Protein AF-A0A260ZT84-F1 (afdb_monomer)

Foldseek 3Di:
DVCVVVVHPPVCSPPDPPPPPPPVPPDDDCVVLLVLLLVLLVVFADDDDDDPDLVVQLVVQLVVLQVVQQDPDADDDDPDDDPVNVVVLVSVLLNSLSRSCSSRVVLSPDDSVVNSVVSVVCSVVVLVVVQVVVQVVCVVVVVDDPPDRDNDSHD

Structure (mmCIF, N/CA/C/O backbone):
data_AF-A0A260ZT84-F1
#
_entry.id   AF-A0A260ZT84-F1
#
loop_
_atom_site.group_PDB
_atom_site.id
_atom_site.type_symbol
_atom_site.label_atom_id
_atom_site.label_alt_id
_atom_site.label_comp_id
_atom_site.label_asym_id
_atom_site.label_entity_id
_atom_site.label_seq_id
_atom_site.pdbx_PDB_ins_code
_atom_site.Cartn_x
_atom_site.Cartn_y
_atom_site.Cartn_z
_atom_site.occupancy
_atom_site.B_iso_or_equiv
_atom_site.auth_seq_id
_atom_site.auth_comp_id
_atom_site.auth_asym_id
_atom_site.auth_atom_id
_atom_site.pdbx_PDB_model_num
ATOM 1 N N . SER A 1 1 ? -3.146 -20.436 -39.378 1.00 74.44 1 SER A N 1
ATOM 2 C CA . SER A 1 1 ? -2.039 -19.820 -38.618 1.00 74.44 1 SER A CA 1
ATOM 3 C C . SER A 1 1 ? -1.196 -20.919 -37.988 1.00 74.44 1 SER A C 1
ATOM 5 O O . SER A 1 1 ? -1.757 -21.965 -37.671 1.00 74.44 1 SER A O 1
ATOM 7 N N . MET A 1 2 ? 0.109 -20.689 -37.809 1.00 78.44 2 MET A N 1
ATOM 8 C CA . MET A 1 2 ? 1.046 -21.600 -37.128 1.00 78.44 2 MET A CA 1
ATOM 9 C C . MET A 1 2 ? 0.557 -21.976 -35.716 1.00 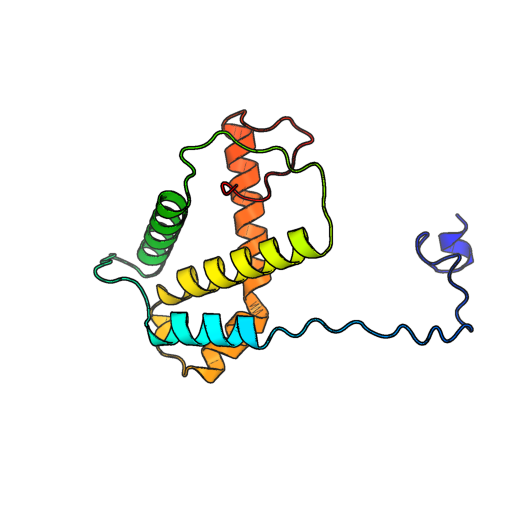78.44 2 MET A C 1
ATOM 11 O O . MET A 1 2 ? 0.715 -23.112 -35.283 1.00 78.44 2 MET A O 1
ATOM 15 N N . GLU A 1 3 ? -0.125 -21.045 -35.043 1.00 83.00 3 GLU A N 1
ATOM 16 C CA . GLU A 1 3 ? -0.718 -21.224 -33.709 1.00 83.00 3 GLU A CA 1
ATOM 17 C C . GLU A 1 3 ? -1.767 -22.339 -33.664 1.00 83.00 3 GLU A C 1
ATOM 19 O O . GLU A 1 3 ? -1.736 -23.188 -32.779 1.00 83.00 3 GLU A O 1
ATOM 24 N N . ASN A 1 4 ? -2.657 -22.381 -34.661 1.00 80.19 4 ASN A N 1
ATOM 25 C CA . ASN A 1 4 ? -3.706 -23.400 -34.757 1.00 80.19 4 ASN A CA 1
ATOM 26 C C . ASN A 1 4 ? -3.139 -24.772 -35.145 1.00 80.19 4 ASN A C 1
ATOM 28 O O . ASN A 1 4 ? -3.724 -25.789 -34.792 1.00 80.19 4 ASN A O 1
ATOM 32 N N . PHE A 1 5 ? -2.021 -24.803 -35.878 1.00 84.75 5 PHE A N 1
ATOM 33 C CA . PHE A 1 5 ? -1.358 -26.045 -36.282 1.00 84.75 5 PHE A CA 1
ATOM 34 C C . PHE A 1 5 ? -0.573 -26.674 -35.125 1.00 84.75 5 PHE A C 1
ATOM 36 O O . PHE A 1 5 ? -0.615 -27.883 -34.932 1.00 84.75 5 PHE A O 1
ATOM 43 N N . LEU A 1 6 ? 0.118 -25.846 -34.336 1.00 80.50 6 LEU A N 1
ATOM 44 C CA . LEU A 1 6 ? 0.935 -26.291 -33.205 1.00 80.50 6 LEU A CA 1
ATOM 45 C C . LEU A 1 6 ? 0.167 -26.330 -31.875 1.00 80.50 6 LEU A C 1
ATOM 47 O O . LEU A 1 6 ? 0.708 -26.814 -30.883 1.00 80.50 6 LEU A O 1
ATOM 51 N N . GLY A 1 7 ? -1.057 -25.792 -31.829 1.00 81.56 7 GLY A N 1
ATOM 52 C CA . GLY A 1 7 ? -1.854 -25.661 -30.605 1.00 81.56 7 GLY A CA 1
ATOM 53 C C . GLY A 1 7 ? -1.212 -24.743 -29.559 1.00 81.56 7 GLY A C 1
ATOM 54 O O . GLY A 1 7 ? -1.431 -24.924 -28.363 1.00 81.56 7 GLY A O 1
ATOM 55 N N . ARG A 1 8 ? -0.368 -23.796 -29.988 1.00 78.69 8 ARG A N 1
ATOM 56 C CA . ARG A 1 8 ? 0.461 -22.952 -29.113 1.00 78.69 8 ARG A CA 1
ATOM 57 C C . ARG A 1 8 ? 0.293 -21.470 -29.457 1.00 78.69 8 ARG A C 1
ATOM 59 O O . ARG A 1 8 ? 0.347 -21.137 -30.639 1.00 78.69 8 ARG A O 1
ATOM 66 N N . PRO A 1 9 ? 0.148 -20.573 -28.461 1.00 81.50 9 PRO A N 1
ATOM 67 C CA . PRO A 1 9 ? 0.116 -19.135 -28.712 1.00 81.50 9 PRO A CA 1
ATOM 68 C C . PRO A 1 9 ? 1.427 -18.638 -29.332 1.00 81.50 9 PRO A C 1
ATOM 70 O O . PRO A 1 9 ? 2.499 -19.156 -29.015 1.00 81.50 9 PRO A O 1
ATOM 73 N N . HIS A 1 10 ? 1.356 -17.593 -30.165 1.00 79.00 10 HIS A N 1
ATOM 74 C CA . HIS A 1 10 ? 2.494 -17.070 -30.938 1.00 79.00 10 HIS A CA 1
ATOM 75 C C . HIS A 1 10 ? 3.764 -16.843 -30.107 1.00 79.00 10 HIS A C 1
ATOM 77 O O . HIS A 1 10 ? 4.871 -17.162 -30.534 1.00 79.00 10 HIS A O 1
ATOM 83 N N . CYS A 1 11 ? 3.597 -16.323 -28.889 1.00 76.94 11 CYS A N 1
ATOM 84 C CA . CYS A 1 11 ? 4.688 -15.980 -27.978 1.00 76.94 11 CYS A CA 1
ATOM 85 C C . CYS A 1 11 ? 5.499 -17.183 -27.469 1.00 76.94 11 CYS A C 1
ATOM 87 O O . CYS A 1 11 ? 6.578 -16.981 -26.920 1.00 76.94 11 CYS A O 1
ATOM 89 N N . VAL A 1 12 ? 5.015 -18.416 -27.651 1.00 76.75 12 VAL A N 1
ATOM 90 C CA . VAL A 1 12 ? 5.684 -19.639 -27.178 1.00 76.75 12 VAL A CA 1
ATOM 91 C C . VAL A 1 12 ? 5.967 -20.653 -28.290 1.00 76.75 12 VAL A C 1
ATOM 93 O O . VAL A 1 12 ? 6.483 -21.733 -28.012 1.00 76.75 12 VAL A O 1
ATOM 96 N N . ILE A 1 13 ? 5.674 -20.328 -29.557 1.00 78.94 13 ILE A N 1
ATOM 97 C CA . ILE A 1 13 ? 5.904 -21.234 -30.701 1.00 78.94 13 ILE A CA 1
ATOM 98 C C . ILE A 1 13 ? 7.387 -21.599 -30.851 1.00 78.94 13 ILE A C 1
ATOM 100 O O . ILE A 1 13 ? 7.708 -22.743 -31.156 1.00 78.94 13 ILE A O 1
ATOM 104 N N . PHE A 1 14 ? 8.283 -20.646 -30.588 1.00 75.25 14 PHE A N 1
ATOM 105 C CA . PHE A 1 14 ? 9.734 -20.838 -30.679 1.00 75.25 14 PHE A CA 1
ATOM 106 C C . PHE A 1 14 ? 10.367 -21.346 -29.374 1.00 75.25 14 PHE A C 1
ATOM 108 O O . PHE A 1 14 ? 11.588 -21.458 -29.284 1.00 75.25 14 PHE A O 1
ATOM 115 N N . VAL A 1 15 ? 9.557 -21.639 -28.350 1.00 69.06 15 VAL A N 1
ATOM 116 C CA . VAL A 1 15 ? 10.045 -22.191 -27.084 1.00 69.06 15 VAL A CA 1
ATOM 117 C C . VAL A 1 15 ? 10.140 -23.708 -27.220 1.00 69.06 15 VAL A C 1
ATOM 119 O O . VAL A 1 15 ? 9.133 -24.412 -27.337 1.00 69.06 15 VAL A O 1
ATOM 122 N N . GLU A 1 16 ? 11.372 -24.209 -27.216 1.00 72.06 16 GLU A N 1
ATOM 123 C CA . GLU A 1 16 ? 11.680 -25.635 -27.304 1.00 72.06 16 GLU A CA 1
ATOM 124 C C . GLU A 1 16 ? 11.294 -26.325 -25.977 1.00 72.06 16 GLU A C 1
ATOM 126 O O . GLU A 1 16 ? 11.902 -26.035 -24.945 1.00 72.06 16 GLU A O 1
ATOM 131 N N . PRO A 1 17 ? 10.270 -27.203 -25.961 1.00 64.19 17 PRO A N 1
ATOM 132 C CA . PRO A 1 17 ? 9.694 -27.743 -24.724 1.00 64.19 17 PRO A CA 1
ATOM 133 C C . PRO A 1 17 ? 10.655 -28.672 -23.966 1.00 64.19 17 PRO A C 1
ATOM 135 O O . PRO A 1 17 ? 10.572 -28.769 -22.743 1.00 64.19 17 PRO A O 1
ATOM 138 N N . ASP A 1 18 ? 11.584 -29.320 -24.677 1.00 62.75 18 ASP A N 1
ATOM 139 C CA . ASP A 1 18 ? 12.525 -30.294 -24.109 1.00 62.75 18 ASP A CA 1
ATOM 140 C C . ASP A 1 18 ? 13.794 -29.654 -23.535 1.00 62.75 18 ASP A C 1
ATOM 142 O O . ASP A 1 18 ? 14.545 -30.295 -22.791 1.00 62.75 18 ASP A O 1
ATOM 146 N N . ARG A 1 19 ? 14.025 -28.360 -23.797 1.00 60.97 19 ARG A N 1
ATOM 147 C CA . ARG A 1 19 ? 15.020 -27.613 -23.033 1.00 60.97 19 ARG A CA 1
ATOM 148 C C . A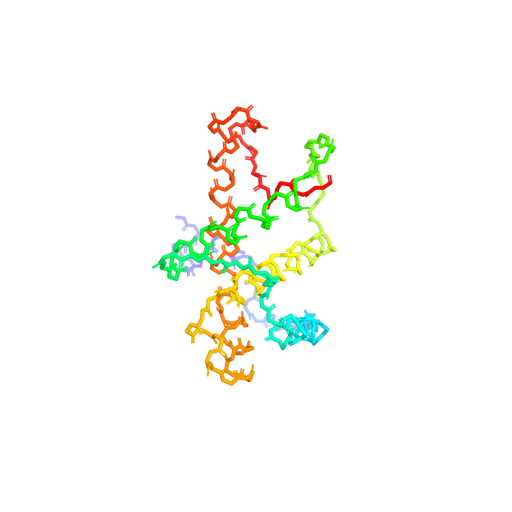RG A 1 19 ? 14.431 -27.315 -21.668 1.00 60.97 19 ARG A C 1
ATOM 150 O O . ARG A 1 19 ? 13.717 -26.334 -21.476 1.00 60.97 19 ARG A O 1
ATOM 157 N N . LYS A 1 20 ? 14.809 -28.136 -20.687 1.00 56.41 20 LYS A N 1
ATOM 158 C CA . LYS A 1 20 ? 14.765 -27.759 -19.272 1.00 56.41 20 LYS A CA 1
ATOM 159 C C . LYS A 1 20 ? 15.693 -26.563 -19.078 1.00 56.41 20 LYS A C 1
ATOM 161 O O . LYS A 1 20 ? 16.829 -26.706 -18.635 1.00 56.41 20 LYS A O 1
ATOM 166 N N . PHE A 1 21 ? 15.224 -25.370 -19.424 1.00 59.00 21 PHE A N 1
ATOM 167 C CA . PHE A 1 21 ? 15.795 -24.162 -18.874 1.00 59.00 21 PHE A CA 1
ATOM 168 C C . PHE A 1 21 ? 15.575 -24.284 -17.371 1.00 59.00 21 PHE A C 1
ATOM 170 O O . PHE A 1 21 ? 14.447 -24.193 -16.884 1.00 59.00 21 PHE A O 1
ATOM 177 N N . LEU A 1 22 ? 16.654 -24.541 -16.632 1.00 58.66 22 LEU A N 1
ATOM 178 C CA . LEU A 1 22 ? 16.722 -24.198 -15.222 1.00 58.66 22 LEU A CA 1
ATOM 179 C C . LEU A 1 22 ? 16.640 -22.674 -15.180 1.00 58.66 22 LEU A C 1
ATOM 181 O O . LEU A 1 22 ? 17.650 -21.985 -15.071 1.00 58.66 22 LEU A O 1
ATOM 185 N N . VAL A 1 23 ? 15.434 -22.139 -15.381 1.00 57.88 23 VAL A N 1
ATOM 186 C CA . VAL A 1 23 ? 15.147 -20.738 -15.135 1.00 57.88 23 VAL A CA 1
ATOM 187 C C . VAL A 1 23 ? 15.388 -20.599 -13.649 1.00 57.88 23 VAL A C 1
ATOM 189 O O . VAL A 1 23 ? 14.581 -21.051 -12.834 1.00 57.88 23 VAL A O 1
ATOM 192 N N . LYS A 1 24 ? 16.558 -20.063 -13.297 1.00 60.66 24 LYS A N 1
ATOM 193 C CA . LYS A 1 24 ? 16.825 -19.596 -11.950 1.00 60.66 24 LYS A CA 1
ATOM 194 C C . LYS A 1 24 ? 15.735 -18.563 -11.704 1.00 60.66 24 LYS A C 1
ATOM 196 O O . LYS A 1 24 ? 15.746 -17.495 -12.307 1.00 60.66 24 LYS A O 1
ATOM 201 N N . LYS A 1 25 ? 14.696 -18.957 -10.966 1.00 63.31 25 LYS A N 1
ATOM 202 C CA . LYS A 1 25 ? 13.646 -18.030 -10.569 1.00 63.31 25 LYS A CA 1
ATOM 203 C C . LYS A 1 25 ? 14.347 -17.044 -9.658 1.00 63.31 25 LYS A C 1
ATOM 205 O O . LYS A 1 25 ? 14.663 -17.387 -8.523 1.00 63.31 25 LYS A O 1
ATOM 210 N N . ASP A 1 26 ? 14.650 -15.870 -10.189 1.00 72.00 26 ASP A N 1
ATOM 211 C CA . ASP A 1 26 ? 15.051 -14.741 -9.372 1.00 72.00 26 ASP A CA 1
ATOM 212 C C . ASP A 1 26 ? 13.814 -14.369 -8.554 1.00 72.00 26 ASP A C 1
ATOM 214 O O . ASP A 1 26 ? 12.901 -13.690 -9.024 1.00 72.00 26 ASP A O 1
ATOM 218 N N . LEU A 1 27 ? 13.728 -14.958 -7.363 1.00 81.62 27 LEU A N 1
ATOM 219 C CA . LEU A 1 27 ? 12.691 -14.647 -6.399 1.00 81.62 27 LEU A CA 1
ATOM 220 C C . LEU A 1 27 ? 13.000 -13.267 -5.829 1.00 81.62 27 LEU A C 1
ATOM 222 O O . LEU A 1 27 ? 14.139 -12.974 -5.466 1.00 81.62 27 LEU A O 1
ATOM 226 N N . ILE A 1 28 ? 11.978 -12.424 -5.787 1.00 84.50 28 ILE A N 1
ATOM 227 C CA . ILE A 1 28 ? 12.052 -11.135 -5.114 1.00 84.50 28 ILE A CA 1
ATOM 228 C C . ILE A 1 28 ? 11.672 -11.399 -3.663 1.00 84.50 28 ILE A C 1
ATOM 230 O O . ILE A 1 28 ? 10.589 -11.922 -3.395 1.00 84.50 28 ILE A O 1
ATOM 234 N N . ASP A 1 29 ? 12.581 -11.081 -2.750 1.00 88.00 29 ASP A N 1
ATOM 235 C CA . ASP A 1 29 ? 12.275 -11.095 -1.328 1.00 88.00 29 ASP A CA 1
ATOM 236 C C . ASP A 1 29 ? 11.399 -9.881 -0.994 1.00 88.00 29 ASP A C 1
ATOM 238 O O . ASP A 1 29 ? 11.780 -8.741 -1.255 1.00 88.00 29 ASP A O 1
ATOM 242 N N . CYS A 1 30 ? 10.208 -10.139 -0.457 1.00 90.00 30 CYS A N 1
ATOM 243 C CA . CYS A 1 30 ? 9.244 -9.115 -0.056 1.00 90.00 30 CYS A CA 1
ATOM 244 C C . CYS A 1 30 ? 9.151 -8.970 1.472 1.00 90.00 30 CYS A C 1
ATOM 246 O O . CYS A 1 30 ? 8.228 -8.316 1.955 1.00 90.00 30 CYS A O 1
ATOM 248 N N . SER A 1 31 ? 10.059 -9.580 2.240 1.00 92.12 31 SER A N 1
ATOM 249 C CA . SER A 1 31 ? 10.020 -9.564 3.710 1.00 92.12 31 SER A CA 1
ATOM 250 C C . SER A 1 31 ? 10.029 -8.137 4.272 1.00 92.12 31 SER A C 1
ATOM 252 O O . SER A 1 31 ? 9.168 -7.797 5.082 1.00 92.12 31 SER A O 1
ATOM 254 N N . ASP A 1 32 ? 10.892 -7.264 3.744 1.00 92.38 32 ASP A N 1
ATOM 255 C CA . ASP A 1 32 ? 10.956 -5.843 4.123 1.00 92.38 32 ASP A CA 1
ATOM 256 C C . ASP A 1 32 ? 9.632 -5.108 3.856 1.00 92.38 32 ASP A C 1
ATOM 258 O O . ASP A 1 32 ? 9.207 -4.233 4.613 1.00 92.38 32 ASP A O 1
ATOM 262 N N . LEU A 1 33 ? 8.956 -5.462 2.759 1.00 93.12 33 LEU A N 1
ATOM 263 C CA . LEU A 1 33 ? 7.674 -4.872 2.387 1.00 93.12 33 LEU A CA 1
ATOM 264 C C . LEU A 1 33 ? 6.572 -5.305 3.363 1.00 93.12 33 LEU A C 1
ATOM 266 O O . LEU A 1 33 ? 5.746 -4.488 3.776 1.00 93.12 33 LEU A O 1
ATOM 270 N N . MET A 1 34 ? 6.599 -6.572 3.781 1.00 95.19 34 MET A N 1
ATOM 271 C CA . MET A 1 34 ? 5.690 -7.101 4.796 1.00 95.19 34 MET A CA 1
ATOM 272 C C . MET A 1 34 ? 5.926 -6.465 6.167 1.00 95.19 34 MET A C 1
ATOM 274 O O . MET A 1 34 ? 4.957 -6.164 6.862 1.00 95.19 34 MET A O 1
ATOM 278 N N . GLU A 1 35 ? 7.178 -6.198 6.542 1.00 96.56 35 GLU A N 1
ATOM 279 C CA . GLU A 1 35 ? 7.507 -5.498 7.787 1.00 96.56 35 GLU A CA 1
ATOM 280 C C . GLU A 1 35 ? 6.957 -4.062 7.788 1.00 96.56 35 GLU A C 1
ATOM 282 O O . GLU A 1 35 ? 6.324 -3.632 8.758 1.00 96.56 35 GLU A O 1
ATOM 287 N N . LYS A 1 36 ? 7.106 -3.339 6.670 1.00 96.19 36 LYS A N 1
ATOM 288 C CA . LYS A 1 36 ? 6.516 -2.000 6.495 1.00 96.19 36 LYS A CA 1
ATOM 289 C C . LYS A 1 36 ? 4.992 -2.030 6.607 1.00 96.19 36 LYS A C 1
ATOM 291 O O . LYS A 1 36 ? 4.421 -1.183 7.295 1.00 96.19 36 LYS A O 1
ATOM 296 N N . ALA A 1 37 ? 4.328 -3.009 5.988 1.00 95.81 37 ALA A N 1
ATOM 297 C CA . ALA A 1 37 ? 2.883 -3.171 6.143 1.00 95.81 37 ALA A CA 1
ATOM 298 C C . ALA A 1 37 ? 2.489 -3.479 7.586 1.00 95.81 37 ALA A C 1
ATOM 300 O O . ALA A 1 37 ? 1.564 -2.862 8.105 1.00 95.81 37 ALA A O 1
ATOM 301 N N . ASN A 1 38 ? 3.202 -4.387 8.251 1.00 96.44 38 ASN A N 1
ATOM 302 C CA . ASN A 1 38 ? 2.945 -4.729 9.645 1.00 96.44 38 ASN A CA 1
ATOM 303 C C . ASN A 1 38 ? 2.992 -3.487 10.543 1.00 96.44 38 ASN A C 1
ATOM 305 O O . ASN A 1 38 ? 2.097 -3.282 11.364 1.00 96.44 38 ASN A O 1
ATOM 309 N N . LYS A 1 39 ? 3.982 -2.616 10.327 1.00 96.44 39 LYS A N 1
ATOM 310 C CA . LYS A 1 39 ? 4.088 -1.337 11.030 1.00 96.44 39 LYS A CA 1
ATOM 311 C C . LYS A 1 39 ? 2.856 -0.453 10.801 1.00 96.44 39 LYS A C 1
ATOM 313 O O . LYS A 1 39 ? 2.213 -0.072 11.775 1.00 96.44 39 LYS A O 1
ATOM 318 N N . ILE A 1 40 ? 2.477 -0.206 9.543 1.00 94.88 40 ILE A N 1
ATOM 319 C CA . ILE A 1 40 ? 1.297 0.610 9.188 1.00 94.88 40 ILE A CA 1
ATOM 320 C C . ILE A 1 40 ? 0.018 0.044 9.822 1.00 94.88 40 ILE A C 1
ATOM 322 O O . ILE A 1 40 ? -0.800 0.773 10.376 1.00 94.88 40 ILE A O 1
ATOM 326 N N . LEU A 1 41 ? -0.170 -1.274 9.754 1.00 94.56 41 LEU A N 1
ATOM 327 C CA . LEU A 1 41 ? -1.374 -1.934 10.253 1.00 94.56 41 LEU A CA 1
ATOM 328 C C . LEU A 1 41 ? -1.457 -1.954 11.785 1.00 94.56 41 LEU A C 1
ATOM 330 O O . LEU A 1 41 ? -2.572 -1.950 12.319 1.00 94.56 41 LEU A O 1
ATOM 334 N N . THR A 1 42 ? -0.308 -1.962 12.466 1.00 93.56 42 THR A N 1
ATOM 335 C CA . THR A 1 42 ? -0.200 -1.898 13.932 1.00 93.56 42 THR A CA 1
ATOM 336 C C . THR A 1 42 ? -0.402 -0.476 14.451 1.00 93.56 42 THR A C 1
ATOM 338 O O . THR A 1 42 ? -1.114 -0.284 15.432 1.00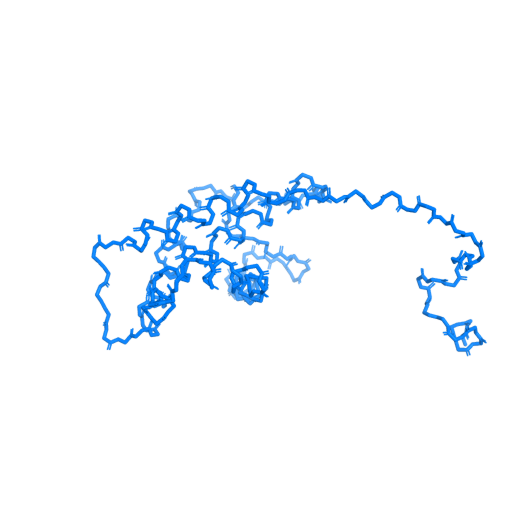 93.56 42 THR A O 1
ATOM 341 N N . GLU A 1 43 ? 0.188 0.523 13.787 1.00 91.06 43 GLU A N 1
ATOM 342 C CA . GLU A 1 43 ? -0.001 1.945 14.112 1.00 91.06 43 GLU A CA 1
ATOM 343 C C . GLU A 1 43 ? -1.445 2.400 13.839 1.00 91.06 43 GLU A C 1
ATOM 345 O O . GLU A 1 43 ? -1.995 3.217 14.577 1.00 91.06 43 GLU A O 1
ATOM 350 N N . GLY A 1 44 ? -2.090 1.806 12.831 1.00 84.94 44 GLY A N 1
ATOM 351 C CA . GLY A 1 44 ? -3.482 2.064 12.482 1.00 84.94 44 GLY A CA 1
ATOM 352 C C . GLY A 1 44 ? -3.654 3.278 11.570 1.00 84.94 44 GLY A C 1
ATOM 353 O O . GLY A 1 44 ? -2.725 3.728 10.903 1.00 84.94 44 GLY A O 1
ATOM 354 N N . CYS A 1 45 ? -4.886 3.779 11.475 1.00 82.12 45 CYS A N 1
ATOM 355 C CA . CYS A 1 45 ? -5.184 4.954 10.661 1.00 82.12 45 CYS A CA 1
ATOM 356 C C . CYS A 1 45 ? -4.847 6.257 11.393 1.00 82.12 45 CYS A C 1
ATOM 358 O O . CYS A 1 45 ? -5.058 6.366 12.602 1.00 82.12 45 CYS A O 1
ATOM 360 N N . GLU A 1 46 ? -4.446 7.287 10.648 1.00 78.44 46 GLU A N 1
ATOM 361 C CA . GLU A 1 46 ? -4.276 8.629 11.208 1.00 78.44 46 GLU A CA 1
ATOM 362 C C . GLU A 1 46 ? -5.621 9.156 11.743 1.00 78.44 46 GLU A C 1
ATOM 364 O O . GLU A 1 46 ? -6.594 9.337 11.004 1.00 78.44 46 GLU A O 1
ATOM 369 N N . THR A 1 47 ? -5.693 9.379 13.056 1.00 72.06 47 THR A N 1
ATOM 370 C CA . THR A 1 47 ? -6.862 9.945 13.743 1.00 72.06 47 THR A CA 1
ATOM 371 C C . THR A 1 47 ? -6.657 11.435 14.038 1.00 72.06 47 THR A C 1
ATOM 373 O O . THR A 1 47 ? -5.533 11.819 14.357 1.00 72.06 47 THR A O 1
ATOM 376 N N . PRO A 1 48 ? -7.712 12.277 14.037 1.00 70.25 48 PRO A N 1
ATOM 377 C CA . PRO A 1 48 ? -9.128 11.918 13.967 1.00 70.25 48 PRO A CA 1
ATOM 378 C C . PRO A 1 48 ? -9.720 12.046 12.554 1.00 70.25 48 PRO A C 1
ATOM 380 O O . PRO A 1 48 ? -9.837 13.144 12.018 1.00 70.25 48 PRO A O 1
ATOM 383 N N . LEU A 1 49 ? -10.226 10.938 12.000 1.00 74.56 49 LEU A N 1
ATOM 384 C CA . LEU A 1 49 ? -11.051 10.943 10.788 1.00 74.56 49 LEU A CA 1
ATOM 385 C C . LEU A 1 49 ? -12.446 10.396 11.119 1.00 74.56 49 LEU A C 1
ATOM 387 O O . LEU A 1 49 ? -12.625 9.193 11.304 1.00 74.56 49 LEU A O 1
ATOM 391 N N . HIS A 1 50 ? -13.427 11.294 11.237 1.00 75.50 50 HIS A N 1
ATOM 392 C CA . HIS A 1 50 ? -14.809 10.945 11.578 1.00 75.50 50 HIS A CA 1
ATOM 393 C C . HIS A 1 50 ? -15.683 10.975 10.326 1.00 75.50 50 HIS A C 1
ATOM 395 O O . HIS A 1 50 ? -15.774 11.998 9.647 1.00 75.50 50 HIS A O 1
ATOM 401 N N . ALA A 1 51 ? -16.375 9.871 10.055 1.00 83.31 51 ALA A N 1
ATOM 402 C CA . ALA A 1 51 ? -17.298 9.750 8.936 1.00 83.31 51 ALA A CA 1
ATOM 403 C C . ALA A 1 51 ? -18.601 9.079 9.376 1.00 83.31 51 ALA A C 1
ATOM 405 O O . ALA A 1 51 ? -18.630 8.292 10.316 1.00 83.31 51 ALA A O 1
ATOM 406 N N . LYS A 1 52 ? -19.693 9.380 8.667 1.00 85.31 52 LYS A N 1
ATOM 407 C CA . LYS A 1 52 ? -21.024 8.814 8.951 1.00 85.31 52 LYS A CA 1
ATOM 408 C C . LYS A 1 52 ? -21.170 7.347 8.522 1.00 85.31 52 LYS A C 1
ATOM 410 O O . LYS A 1 52 ? -22.136 6.703 8.914 1.00 85.31 52 LYS A O 1
ATOM 415 N N . SER A 1 53 ? -20.264 6.841 7.686 1.00 89.0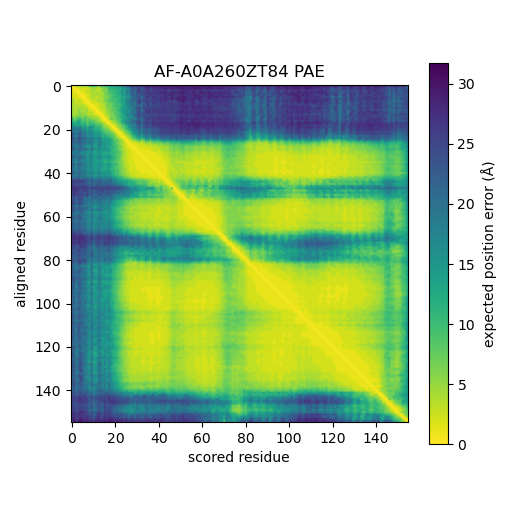0 53 SER A N 1
ATOM 416 C CA . SER A 1 53 ? -20.230 5.449 7.228 1.00 89.00 53 SER A CA 1
ATOM 417 C C . SER A 1 53 ? -18.803 5.024 6.883 1.00 89.00 53 SER A C 1
ATOM 419 O O . SER A 1 53 ? -17.987 5.869 6.501 1.00 89.00 53 SER A O 1
ATOM 421 N N . SER A 1 54 ? -18.517 3.718 6.948 1.00 88.06 54 SER A N 1
ATOM 422 C CA . SER A 1 54 ? -17.205 3.148 6.601 1.00 88.06 54 SER A CA 1
ATOM 423 C C . SER A 1 54 ? -16.792 3.496 5.165 1.00 88.06 54 SER A C 1
ATOM 425 O O . SER A 1 54 ? -15.641 3.828 4.902 1.00 88.06 54 SER A O 1
ATOM 427 N N . LEU A 1 55 ? -17.747 3.516 4.230 1.00 90.88 55 LEU A N 1
ATOM 428 C CA . LEU A 1 55 ? -17.481 3.853 2.829 1.00 90.88 55 LEU A CA 1
ATOM 429 C C . LEU A 1 55 ? -17.124 5.334 2.646 1.00 90.88 55 LEU A C 1
ATOM 431 O O . LEU A 1 55 ? -16.203 5.656 1.898 1.00 90.88 55 LEU A O 1
ATOM 435 N N . LEU A 1 56 ? -17.807 6.238 3.358 1.00 91.69 56 LEU A N 1
ATOM 436 C CA . LEU A 1 56 ? -17.452 7.658 3.354 1.00 91.69 56 LEU A CA 1
ATOM 437 C C . LEU A 1 56 ? -16.068 7.879 3.978 1.00 91.69 56 LEU A C 1
ATOM 439 O O . LEU A 1 56 ? -15.288 8.667 3.448 1.00 91.69 56 LEU A O 1
ATOM 443 N N . LYS A 1 57 ? -15.749 7.142 5.049 1.00 91.25 57 LYS A N 1
ATOM 444 C CA . LYS A 1 57 ? -14.433 7.157 5.700 1.00 91.25 57 LYS A CA 1
ATOM 445 C C . LYS A 1 57 ? -13.326 6.784 4.716 1.00 91.25 57 LYS A C 1
ATOM 447 O O . LYS A 1 57 ? -12.351 7.513 4.582 1.00 91.25 57 LYS A O 1
ATOM 452 N N . LEU A 1 58 ? -13.520 5.693 3.976 1.00 92.38 58 LEU A N 1
ATOM 453 C CA . LEU A 1 58 ? -12.579 5.220 2.963 1.00 92.38 58 LEU A CA 1
ATOM 454 C C . LEU A 1 58 ? -12.431 6.198 1.791 1.00 92.38 58 LEU A C 1
ATOM 456 O O . LEU A 1 58 ? -11.325 6.397 1.289 1.00 92.38 58 LEU A O 1
ATOM 460 N N . ALA A 1 59 ? -13.523 6.830 1.358 1.00 92.38 59 ALA A N 1
ATOM 461 C CA . ALA A 1 59 ? -13.473 7.846 0.309 1.00 92.38 59 ALA A CA 1
ATOM 462 C C . ALA A 1 59 ? -12.682 9.089 0.755 1.00 92.38 59 ALA A C 1
ATOM 464 O O . ALA A 1 59 ? -11.864 9.600 -0.007 1.00 92.38 59 ALA A O 1
ATOM 465 N N . GLN A 1 60 ? -12.887 9.549 1.994 1.00 91.69 60 GLN A N 1
ATOM 466 C CA . GLN A 1 60 ? -12.127 10.657 2.582 1.00 91.69 60 GLN A CA 1
ATOM 467 C C . GLN A 1 60 ? -10.652 10.294 2.783 1.00 91.69 60 GLN A C 1
ATOM 469 O O . GLN A 1 60 ? -9.780 11.094 2.462 1.00 91.69 60 GLN A O 1
ATOM 474 N N . ALA A 1 61 ? -10.367 9.079 3.256 1.00 91.19 61 ALA A N 1
ATOM 475 C CA . ALA A 1 61 ? -9.004 8.580 3.399 1.00 91.19 61 ALA A CA 1
ATOM 476 C C . ALA A 1 61 ? -8.261 8.586 2.058 1.00 91.19 61 ALA A C 1
ATOM 478 O O . ALA A 1 61 ? -7.143 9.085 1.986 1.00 91.19 61 ALA A O 1
ATOM 479 N N . LEU A 1 62 ? -8.898 8.110 0.980 1.00 91.19 62 LEU A N 1
ATOM 480 C CA . LEU A 1 62 ? -8.296 8.129 -0.355 1.00 91.19 62 LEU A CA 1
ATOM 481 C C . LEU A 1 62 ? -7.974 9.555 -0.819 1.00 91.19 62 LEU A C 1
ATOM 483 O O . LEU A 1 62 ? -6.884 9.798 -1.321 1.00 91.19 62 LEU A O 1
ATOM 487 N N . GLN A 1 63 ? -8.888 10.505 -0.597 1.00 89.12 63 GLN A N 1
ATOM 488 C CA . GLN A 1 63 ? -8.653 11.914 -0.929 1.00 89.12 63 GLN A CA 1
ATOM 489 C C . GLN A 1 63 ? -7.486 12.505 -0.135 1.00 89.12 63 GLN A C 1
ATOM 491 O O . GLN A 1 63 ? -6.666 13.213 -0.707 1.00 89.12 63 GLN A O 1
ATOM 496 N N . ASN A 1 64 ? -7.388 12.210 1.161 1.00 88.19 64 ASN A N 1
ATOM 497 C CA . ASN A 1 64 ? -6.291 12.701 1.993 1.00 88.19 64 ASN A CA 1
ATOM 498 C C . ASN A 1 64 ? -4.944 12.120 1.558 1.00 88.19 64 ASN A C 1
ATOM 500 O O . ASN A 1 64 ? -3.969 12.861 1.468 1.00 88.19 64 ASN A O 1
ATOM 504 N N . ILE A 1 65 ? -4.909 10.822 1.242 1.00 87.75 65 ILE A N 1
ATOM 505 C CA . ILE A 1 65 ? -3.731 10.149 0.683 1.00 87.75 65 ILE A CA 1
ATOM 506 C C . ILE A 1 65 ? -3.335 10.831 -0.632 1.00 87.75 65 ILE A C 1
ATOM 508 O O . ILE A 1 65 ? -2.186 11.228 -0.794 1.00 87.75 65 ILE A O 1
ATOM 512 N N . ASP A 1 66 ? -4.279 11.052 -1.546 1.00 84.81 66 ASP A N 1
ATOM 513 C CA . ASP A 1 66 ? -4.001 11.729 -2.816 1.00 84.81 66 ASP A CA 1
ATOM 514 C C . ASP A 1 66 ? -3.486 13.163 -2.616 1.00 84.81 66 ASP A C 1
ATOM 516 O O . ASP A 1 66 ? -2.575 13.587 -3.322 1.00 84.81 66 ASP A O 1
ATOM 520 N N . LEU A 1 67 ? -4.025 13.910 -1.647 1.00 81.69 67 LEU A N 1
ATOM 521 C CA . LEU A 1 67 ? -3.585 15.273 -1.327 1.00 81.69 67 LEU A CA 1
ATOM 522 C C . LEU A 1 67 ? -2.175 15.304 -0.724 1.00 81.69 67 LEU A C 1
ATOM 524 O O . LEU A 1 67 ? -1.370 16.146 -1.118 1.00 81.69 67 LEU A O 1
ATOM 528 N N . ALA A 1 68 ? -1.862 14.384 0.191 1.00 77.50 68 ALA A N 1
ATOM 529 C CA . ALA A 1 68 ? -0.526 14.247 0.774 1.00 77.50 68 ALA A CA 1
ATOM 530 C C . ALA A 1 68 ? 0.530 13.868 -0.278 1.00 77.50 68 ALA A C 1
ATOM 532 O O . ALA A 1 68 ? 1.696 14.240 -0.158 1.00 77.50 68 ALA A O 1
ATOM 533 N N . HIS A 1 69 ? 0.097 13.166 -1.326 1.00 68.50 69 HIS A N 1
ATOM 534 C CA . HIS A 1 69 ? 0.910 12.715 -2.451 1.00 68.50 69 HIS A CA 1
ATOM 535 C C . HIS A 1 69 ? 0.682 13.546 -3.728 1.00 68.50 69 HIS A C 1
ATOM 537 O O . HIS A 1 69 ? 1.019 13.124 -4.828 1.00 68.50 69 HIS A O 1
ATOM 543 N N . THR A 1 70 ? 0.094 14.744 -3.630 1.00 62.56 70 THR A N 1
ATOM 544 C CA . THR A 1 70 ? -0.011 15.636 -4.792 1.00 62.56 70 THR A CA 1
ATOM 545 C C . THR A 1 70 ? 1.323 16.371 -4.960 1.00 62.56 70 THR A C 1
ATOM 547 O O . THR A 1 70 ? 1.692 17.150 -4.078 1.00 62.56 70 THR A O 1
ATOM 550 N N . PRO A 1 71 ? 2.065 16.187 -6.068 1.00 56.66 71 PRO A N 1
ATOM 551 C CA . PRO A 1 71 ? 3.333 16.870 -6.246 1.00 56.66 71 PRO A CA 1
ATOM 552 C C . PRO A 1 71 ? 3.113 18.359 -6.478 1.00 56.66 71 PRO A C 1
ATOM 554 O O . PRO A 1 71 ? 2.257 18.778 -7.255 1.00 56.66 71 PRO A O 1
ATOM 557 N N . THR A 1 72 ? 3.997 19.158 -5.895 1.00 55.03 72 THR A N 1
ATOM 558 C CA . THR A 1 72 ? 4.191 20.568 -6.262 1.00 55.03 72 THR A CA 1
ATOM 559 C C . THR A 1 72 ? 4.900 20.712 -7.622 1.00 55.03 72 THR A C 1
ATOM 561 O O . THR A 1 72 ? 4.959 21.804 -8.183 1.00 55.03 72 THR A O 1
ATOM 564 N N . ALA A 1 73 ? 5.470 19.621 -8.148 1.00 53.94 73 ALA A N 1
ATOM 565 C CA . ALA A 1 73 ? 6.264 19.568 -9.373 1.00 53.94 73 ALA A CA 1
ATOM 566 C C . ALA A 1 73 ? 5.432 19.147 -10.607 1.00 53.94 73 ALA A C 1
ATOM 568 O O . ALA A 1 73 ? 4.414 18.467 -10.467 1.00 53.94 73 ALA A O 1
ATOM 569 N N . PRO A 1 74 ? 5.847 19.532 -11.831 1.00 59.22 74 PRO A N 1
ATOM 570 C CA . PRO A 1 74 ? 5.160 19.134 -13.058 1.00 59.22 74 PRO A CA 1
ATOM 571 C C . PRO A 1 74 ? 5.254 17.622 -13.307 1.00 59.22 74 PRO A C 1
ATOM 573 O O . PRO A 1 74 ? 6.257 16.988 -12.982 1.00 59.22 74 PRO A O 1
ATOM 576 N N . VAL A 1 75 ? 4.214 17.072 -13.944 1.00 64.44 75 VAL A N 1
ATOM 577 C CA . VAL A 1 75 ? 4.104 15.654 -14.328 1.00 64.44 75 VAL A CA 1
ATOM 578 C C . VAL A 1 75 ? 5.353 15.209 -15.097 1.00 64.44 75 VAL A C 1
ATOM 580 O O . VAL A 1 75 ? 5.679 15.785 -16.138 1.00 64.44 75 VAL A O 1
ATOM 583 N N . LYS A 1 76 ? 6.051 14.176 -14.606 1.00 66.44 76 LYS A N 1
ATOM 584 C CA . LYS A 1 76 ? 7.230 13.617 -15.280 1.00 66.44 76 LYS A CA 1
ATOM 585 C C . LYS A 1 76 ? 6.833 12.517 -16.257 1.00 66.44 76 LYS A C 1
ATOM 587 O O . LYS A 1 76 ? 6.060 11.618 -15.934 1.00 66.44 76 LYS A O 1
ATOM 592 N N . ILE A 1 77 ? 7.420 12.557 -17.451 1.00 70.44 77 ILE A N 1
ATOM 593 C CA . ILE A 1 77 ? 7.290 11.480 -18.434 1.00 70.44 77 ILE A CA 1
ATOM 594 C C . ILE A 1 77 ? 8.325 10.407 -18.102 1.00 70.44 77 ILE A C 1
ATOM 596 O O . ILE A 1 77 ? 9.532 10.619 -18.234 1.00 70.44 77 ILE A O 1
ATOM 600 N N . VAL A 1 78 ? 7.847 9.241 -17.680 1.00 68.00 78 VAL A N 1
ATOM 601 C CA . VAL A 1 78 ? 8.691 8.070 -17.443 1.00 68.00 78 VAL A CA 1
ATOM 602 C C . VAL A 1 78 ? 9.012 7.418 -18.789 1.00 68.00 78 VAL A C 1
ATOM 604 O O . VAL A 1 78 ? 8.145 6.830 -19.428 1.00 68.00 78 VAL A O 1
ATOM 607 N N . THR A 1 79 ? 10.263 7.538 -19.237 1.00 69.94 79 THR A N 1
ATOM 608 C CA . THR A 1 79 ? 10.745 6.970 -20.514 1.00 69.94 79 THR A CA 1
ATOM 609 C C . THR A 1 79 ? 11.487 5.643 -20.349 1.00 69.94 79 THR A C 1
ATOM 611 O O . THR A 1 79 ? 11.756 4.961 -21.337 1.00 69.94 79 THR A O 1
ATOM 614 N N . LYS A 1 80 ? 11.813 5.255 -19.108 1.00 70.06 80 LYS A N 1
ATOM 615 C CA . LYS A 1 80 ? 12.458 3.983 -18.762 1.00 70.06 80 LYS A CA 1
ATOM 616 C C . LYS A 1 80 ? 11.568 3.190 -17.816 1.00 70.06 80 LYS A C 1
ATOM 618 O O . LYS A 1 80 ? 11.056 3.738 -16.848 1.00 70.06 80 LYS A O 1
ATOM 623 N N . TYR A 1 81 ? 11.401 1.906 -18.106 1.00 70.81 81 TYR A N 1
ATOM 624 C CA . TYR A 1 81 ? 10.584 0.989 -17.318 1.00 70.81 81 TYR A CA 1
ATOM 625 C C . TYR A 1 81 ? 11.391 -0.284 -17.050 1.00 70.81 81 TYR A C 1
ATOM 627 O O . TYR A 1 81 ? 11.284 -1.272 -17.778 1.00 70.81 81 TYR A O 1
ATOM 635 N N . 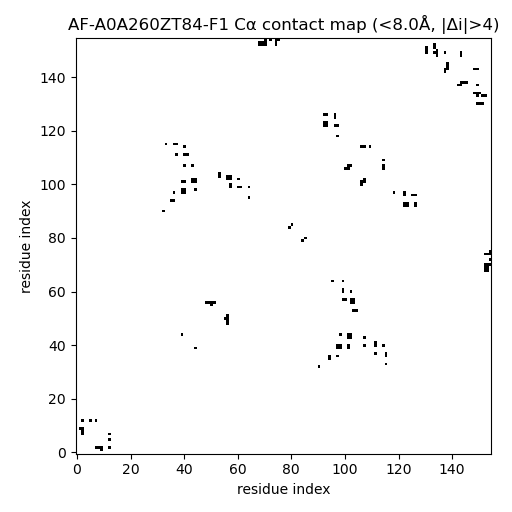GLY A 1 82 ? 12.304 -0.202 -16.082 1.00 81.88 82 GLY A N 1
ATOM 636 C CA . GLY A 1 82 ? 13.194 -1.285 -15.686 1.00 81.88 82 GLY A CA 1
ATOM 637 C C . GLY A 1 82 ? 12.747 -1.968 -14.396 1.00 81.88 82 GLY A C 1
ATOM 638 O O . GLY A 1 82 ? 11.697 -1.672 -13.828 1.00 81.88 82 GLY A O 1
ATOM 639 N N . LYS A 1 83 ? 13.565 -2.920 -13.934 1.00 83.12 83 LYS A N 1
ATOM 640 C CA . LYS A 1 83 ? 13.307 -3.685 -12.706 1.00 83.12 83 LYS A CA 1
ATOM 641 C C . LYS A 1 83 ? 13.167 -2.771 -11.486 1.00 83.12 83 LYS A C 1
ATOM 643 O O . LYS A 1 83 ? 12.219 -2.935 -10.728 1.00 83.12 83 LYS A O 1
ATOM 648 N N . GLU A 1 84 ? 14.087 -1.826 -11.315 1.00 83.38 84 GLU A N 1
ATOM 649 C CA . GLU A 1 84 ? 14.116 -0.934 -10.151 1.00 83.38 84 GLU A CA 1
ATOM 650 C C . GLU A 1 84 ? 12.891 -0.016 -10.115 1.00 83.38 84 GLU A C 1
ATOM 652 O O . GLU A 1 84 ? 12.242 0.112 -9.078 1.00 83.38 84 GLU A O 1
ATOM 657 N N . GLU A 1 85 ? 12.503 0.555 -11.261 1.00 82.62 85 GLU A N 1
ATOM 658 C CA . GLU A 1 85 ? 11.297 1.380 -11.345 1.00 82.62 85 GLU A CA 1
ATOM 659 C C . GLU A 1 85 ? 10.040 0.560 -11.031 1.00 82.62 85 GLU A C 1
ATOM 661 O O . GLU A 1 85 ? 9.180 1.005 -10.274 1.00 82.62 85 GLU A O 1
ATOM 666 N N . VAL A 1 86 ? 9.942 -0.664 -11.563 1.00 84.25 86 VAL A N 1
ATOM 667 C CA . VAL A 1 86 ? 8.810 -1.560 -11.287 1.00 84.25 86 VAL A CA 1
ATOM 668 C C . VAL A 1 86 ? 8.730 -1.918 -9.806 1.00 84.25 86 VAL A C 1
ATOM 670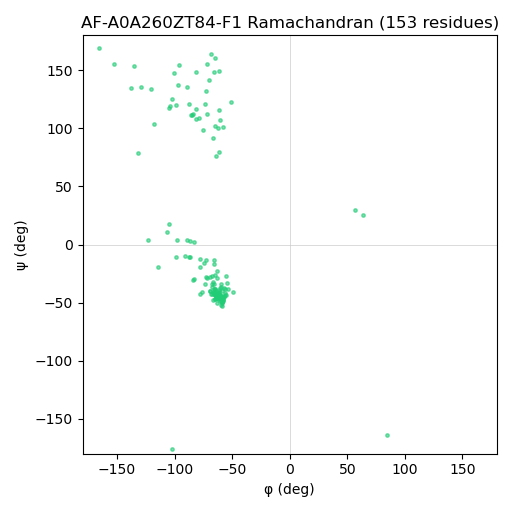 O O . VAL A 1 86 ? 7.645 -1.837 -9.236 1.00 84.25 86 VAL A O 1
ATOM 673 N N . LEU A 1 87 ? 9.847 -2.283 -9.173 1.00 87.25 87 LEU A N 1
ATOM 674 C CA . LEU A 1 87 ? 9.874 -2.617 -7.746 1.00 87.25 87 LEU A CA 1
ATOM 675 C C . LEU A 1 87 ? 9.475 -1.420 -6.879 1.00 87.25 87 LEU A C 1
ATOM 677 O O . LEU A 1 87 ? 8.672 -1.578 -5.962 1.00 87.25 87 LEU A O 1
ATOM 681 N N . SER A 1 88 ? 9.949 -0.221 -7.219 1.00 86.31 88 SER A N 1
ATOM 682 C CA . SER A 1 88 ? 9.559 1.009 -6.528 1.00 86.31 88 SER A CA 1
ATOM 683 C C . SER A 1 88 ? 8.059 1.301 -6.670 1.00 86.31 88 SER A C 1
ATOM 685 O O . SER A 1 88 ? 7.394 1.614 -5.682 1.00 86.31 88 SER A O 1
ATOM 687 N N . PHE A 1 89 ? 7.484 1.127 -7.867 1.00 85.94 89 PHE A N 1
ATOM 688 C CA . PHE A 1 89 ? 6.038 1.276 -8.059 1.00 85.94 89 PHE A CA 1
ATOM 689 C C . PHE A 1 89 ? 5.232 0.228 -7.288 1.00 85.94 89 PHE A C 1
ATOM 691 O O . PHE A 1 89 ? 4.181 0.559 -6.747 1.00 85.94 89 PHE A O 1
ATOM 698 N N . PHE A 1 90 ? 5.713 -1.015 -7.226 1.00 89.50 90 PHE A N 1
ATOM 699 C CA . PHE A 1 90 ? 5.084 -2.081 -6.446 1.00 89.50 90 PHE A CA 1
ATOM 700 C C . PHE A 1 90 ? 5.068 -1.746 -4.958 1.00 89.50 90 PHE A C 1
ATOM 702 O O . PHE A 1 90 ? 4.025 -1.868 -4.321 1.00 89.50 90 PHE A O 1
ATOM 709 N N . GLU A 1 91 ? 6.200 -1.295 -4.419 1.00 92.19 91 GLU A N 1
ATOM 710 C CA . GLU A 1 91 ? 6.291 -0.863 -3.029 1.00 92.19 91 GLU A CA 1
ATOM 711 C C . GLU A 1 91 ? 5.317 0.287 -2.747 1.00 92.19 91 GLU A C 1
ATOM 713 O O . GLU A 1 91 ? 4.518 0.202 -1.816 1.00 92.19 91 GLU A O 1
ATOM 718 N N . MET A 1 92 ? 5.319 1.327 -3.583 1.00 90.19 92 MET A N 1
ATOM 719 C CA . MET A 1 92 ? 4.422 2.472 -3.428 1.00 90.19 92 MET A CA 1
ATOM 720 C C . MET A 1 92 ? 2.944 2.059 -3.476 1.00 90.19 92 MET A C 1
ATOM 722 O O . MET A 1 92 ? 2.164 2.467 -2.617 1.00 90.19 92 MET A O 1
ATOM 726 N N . ASP A 1 93 ? 2.550 1.243 -4.456 1.00 92.06 93 ASP A N 1
ATOM 727 C CA . ASP A 1 93 ? 1.176 0.756 -4.594 1.00 92.06 93 ASP A CA 1
ATOM 728 C C . ASP A 1 93 ? 0.749 -0.091 -3.389 1.00 92.06 93 ASP A C 1
ATOM 730 O O . ASP A 1 93 ? -0.365 0.058 -2.882 1.00 92.06 93 ASP A O 1
ATOM 734 N N . PHE A 1 94 ? 1.633 -0.977 -2.927 1.00 95.06 94 PHE A N 1
ATOM 735 C CA . PHE A 1 94 ? 1.374 -1.854 -1.795 1.00 95.06 94 PHE A CA 1
ATOM 736 C C . PHE A 1 94 ? 1.209 -1.064 -0.497 1.00 95.06 94 PHE A C 1
ATOM 738 O O . PHE A 1 94 ? 0.238 -1.277 0.234 1.00 95.06 94 PHE A O 1
ATOM 745 N N . LEU A 1 95 ? 2.111 -0.120 -0.217 1.00 94.56 95 LEU A N 1
ATOM 746 C CA . LEU A 1 95 ? 2.028 0.719 0.978 1.00 94.56 95 LEU A CA 1
ATOM 747 C C . LEU A 1 95 ? 0.808 1.640 0.919 1.00 94.56 95 LEU A C 1
ATOM 749 O O . LEU A 1 95 ? 0.081 1.736 1.902 1.00 94.56 95 LEU A O 1
ATOM 753 N N . LYS A 1 96 ? 0.504 2.229 -0.245 1.00 93.38 96 LYS A N 1
ATOM 754 C CA . LYS A 1 96 ? -0.705 3.044 -0.447 1.00 93.38 96 LYS A CA 1
ATOM 755 C C . LYS A 1 96 ? -1.979 2.240 -0.180 1.00 93.38 96 LYS A C 1
ATOM 757 O O . LYS A 1 96 ? -2.860 2.713 0.537 1.00 93.38 96 LYS A O 1
ATOM 762 N N . ALA A 1 97 ? -2.065 1.018 -0.711 1.00 95.12 97 ALA A N 1
ATOM 763 C CA . ALA A 1 97 ? -3.181 0.119 -0.435 1.00 95.12 97 ALA A CA 1
ATOM 764 C C . ALA A 1 97 ? -3.267 -0.205 1.064 1.00 95.12 97 ALA A C 1
ATOM 766 O O . ALA A 1 97 ? -4.332 -0.062 1.655 1.00 95.12 97 ALA A O 1
ATOM 767 N N . THR A 1 98 ? -2.149 -0.579 1.690 1.00 95.62 98 THR A N 1
ATOM 768 C CA . THR A 1 98 ? -2.088 -0.929 3.119 1.00 95.62 98 THR A CA 1
ATOM 769 C C . THR A 1 98 ? -2.562 0.223 4.004 1.00 95.62 98 THR A C 1
ATOM 771 O O . THR A 1 98 ? -3.403 0.021 4.880 1.00 95.62 98 THR A O 1
ATOM 774 N N . THR A 1 99 ? -2.082 1.440 3.737 1.00 94.00 99 THR A N 1
ATOM 775 C CA . THR A 1 99 ? -2.518 2.654 4.432 1.00 94.00 99 THR A CA 1
ATOM 776 C C . THR A 1 99 ? -4.004 2.897 4.221 1.00 94.00 99 THR A C 1
ATOM 778 O O . THR A 1 99 ? -4.715 3.137 5.184 1.00 94.00 99 THR A O 1
ATOM 781 N N . TRP A 1 100 ? -4.525 2.775 2.999 1.00 94.50 100 TRP A N 1
ATOM 782 C CA . TRP A 1 100 ? -5.955 2.963 2.749 1.00 94.50 100 TRP A CA 1
ATOM 783 C C . TRP A 1 100 ? -6.829 1.926 3.479 1.00 94.50 100 TRP A C 1
ATOM 785 O O . TRP A 1 100 ? -7.830 2.288 4.100 1.00 94.50 100 TRP A O 1
ATOM 795 N N . PHE A 1 101 ? -6.425 0.651 3.478 1.00 94.56 101 PHE A N 1
ATOM 796 C CA . PHE A 1 101 ? -7.114 -0.417 4.209 1.00 94.56 101 PHE A CA 1
ATOM 797 C C . PHE A 1 101 ? -7.066 -0.224 5.731 1.00 94.56 101 PHE A C 1
ATOM 799 O O . PHE A 1 101 ? -7.990 -0.663 6.415 1.00 94.56 101 PHE A O 1
ATOM 806 N N . SER A 1 102 ? -6.058 0.467 6.281 1.00 93.31 102 SER A N 1
ATOM 807 C CA . SER A 1 102 ? -5.996 0.752 7.723 1.00 93.31 102 SER A CA 1
ATOM 808 C C . SER A 1 102 ? -7.152 1.640 8.209 1.00 93.31 102 SER A C 1
ATOM 810 O O . SER A 1 102 ? -7.531 1.557 9.377 1.00 93.31 102 SER A O 1
ATOM 812 N N . TYR A 1 103 ? -7.780 2.423 7.319 1.00 92.38 103 TYR A N 1
ATOM 813 C CA . TYR A 1 103 ? -8.972 3.224 7.631 1.00 92.38 103 TYR A CA 1
ATOM 814 C C . TYR A 1 103 ? -10.269 2.402 7.683 1.00 92.38 103 TYR A C 1
ATOM 816 O O . TYR A 1 103 ? -11.286 2.921 8.157 1.00 92.38 103 TYR A O 1
ATOM 824 N N . TYR A 1 104 ? -10.267 1.150 7.210 1.00 92.19 104 TYR A N 1
ATOM 825 C CA . TYR A 1 104 ? -11.449 0.291 7.204 1.00 92.19 104 TYR A CA 1
ATOM 826 C C . TYR A 1 104 ? -11.609 -0.428 8.552 1.00 92.19 104 TYR A C 1
ATOM 828 O O . TYR A 1 104 ? -10.814 -1.287 8.930 1.00 92.19 104 TYR A O 1
ATOM 836 N N . GLU A 1 105 ? -12.650 -0.067 9.300 1.00 88.69 105 GLU A N 1
ATOM 837 C CA . GLU A 1 105 ? -12.820 -0.471 10.702 1.00 88.69 105 GLU A CA 1
ATOM 838 C C . GLU A 1 105 ? -13.061 -1.972 10.862 1.00 88.69 105 GLU A C 1
ATOM 840 O O . GLU A 1 105 ? -12.583 -2.591 11.807 1.00 88.69 105 GLU A O 1
ATOM 845 N N . GLU A 1 106 ? -13.787 -2.577 9.930 1.00 90.62 106 GLU A N 1
ATOM 846 C CA . GLU A 1 106 ? -14.069 -4.005 9.908 1.00 90.62 106 GLU A CA 1
ATOM 847 C C . GLU A 1 106 ? -12.801 -4.821 9.643 1.00 90.62 106 GLU A C 1
ATOM 849 O O . GLU A 1 106 ? -12.634 -5.891 10.221 1.00 90.62 106 GLU A O 1
ATOM 854 N N . PHE A 1 107 ? -11.879 -4.289 8.839 1.00 92.31 107 PHE A N 1
ATOM 855 C CA . PHE A 1 107 ? -10.568 -4.894 8.619 1.00 92.31 107 PHE A CA 1
ATOM 856 C C . PHE A 1 107 ? -9.645 -4.730 9.829 1.00 92.31 107 PHE A C 1
ATOM 858 O O . PHE A 1 107 ? -8.888 -5.642 10.146 1.00 92.31 107 PHE A O 1
ATOM 865 N N . ALA A 1 108 ? -9.744 -3.615 10.556 1.00 90.38 108 ALA A N 1
ATOM 866 C CA . ALA A 1 108 ? -8.986 -3.400 11.788 1.00 90.38 108 ALA A CA 1
ATOM 867 C C . ALA A 1 108 ? -9.374 -4.357 12.937 1.00 90.38 108 ALA A C 1
ATOM 869 O O . ALA A 1 108 ? -8.614 -4.483 13.892 1.00 90.38 108 ALA A O 1
ATOM 870 N N . LYS A 1 109 ? -10.533 -5.032 12.858 1.00 92.56 109 LYS A N 1
ATOM 871 C CA . LYS A 1 109 ? -10.978 -6.033 13.852 1.00 92.56 109 LYS A CA 1
ATOM 872 C C . LYS A 1 109 ? -10.292 -7.392 13.709 1.00 92.56 109 LYS A C 1
ATOM 874 O O . LYS A 1 109 ? -10.352 -8.185 14.645 1.00 92.56 109 LYS A O 1
ATOM 879 N N . LEU A 1 110 ? -9.718 -7.674 12.544 1.00 95.31 110 LEU A N 1
ATOM 880 C CA . LEU A 1 110 ? -8.985 -8.910 12.285 1.00 95.31 110 LEU A CA 1
ATOM 881 C C . LEU A 1 110 ? -7.652 -8.899 13.041 1.00 95.31 110 LEU A C 1
ATOM 883 O O . LEU A 1 110 ? -7.115 -7.827 13.345 1.00 95.31 110 LEU A O 1
ATOM 887 N N . ASN A 1 111 ? -7.105 -10.079 13.333 1.00 95.94 111 ASN A N 1
ATOM 888 C CA . ASN A 1 111 ? -5.761 -10.147 13.905 1.00 95.94 111 ASN A CA 1
ATOM 889 C C . ASN A 1 111 ? -4.711 -9.698 12.869 1.00 95.94 111 ASN A C 1
ATOM 891 O O . ASN A 1 111 ? -4.994 -9.551 11.676 1.00 95.94 111 ASN A O 1
ATOM 895 N N . ILE A 1 112 ? -3.500 -9.389 13.328 1.00 95.50 112 ILE A N 1
ATOM 896 C CA . ILE A 1 112 ? -2.482 -8.804 12.450 1.00 95.50 112 ILE A CA 1
ATOM 897 C C . ILE A 1 112 ? -2.052 -9.784 11.351 1.00 95.50 112 ILE A C 1
ATOM 899 O O . ILE A 1 112 ? -1.828 -9.364 10.216 1.00 95.50 112 ILE A O 1
ATOM 903 N N . GLU A 1 113 ? -2.024 -11.081 11.650 1.00 95.88 113 GLU A N 1
ATOM 904 C CA . GLU A 1 113 ? -1.681 -12.142 10.709 1.00 95.88 113 GLU A CA 1
ATOM 905 C C . GLU A 1 113 ? -2.690 -12.214 9.550 1.00 95.88 113 GLU A C 1
ATOM 907 O O . GLU A 1 113 ? -2.300 -12.126 8.386 1.00 95.88 113 GLU A O 1
ATOM 912 N N . GLU A 1 114 ? -3.990 -12.250 9.853 1.00 96.38 114 GLU A N 1
ATOM 913 C CA . GLU A 1 114 ? -5.092 -12.235 8.880 1.00 96.38 114 GLU A CA 1
ATOM 914 C C . GLU A 1 114 ? -5.052 -10.977 8.007 1.00 96.38 114 GLU A C 1
ATOM 916 O O . GLU A 1 114 ? -5.281 -11.028 6.796 1.00 96.38 114 GLU A O 1
ATOM 921 N N . ARG A 1 115 ? -4.742 -9.822 8.608 1.00 96.31 115 ARG A N 1
ATOM 922 C CA . ARG A 1 115 ? -4.635 -8.552 7.879 1.00 96.31 115 ARG A CA 1
ATOM 923 C C . ARG A 1 115 ? -3.471 -8.578 6.893 1.00 96.31 115 ARG A C 1
ATOM 925 O O . ARG A 1 115 ? -3.630 -8.115 5.764 1.00 96.31 115 ARG A O 1
ATOM 932 N N . LEU A 1 116 ? -2.323 -9.129 7.287 1.00 96.44 116 LEU A N 1
ATOM 933 C CA . LEU A 1 116 ? -1.155 -9.265 6.414 1.00 96.44 116 LEU A CA 1
ATOM 934 C C . LEU A 1 116 ? -1.406 -10.264 5.277 1.00 96.44 116 LEU A C 1
ATOM 936 O O . LEU A 1 116 ? -1.075 -9.957 4.132 1.00 96.44 116 LEU A O 1
ATOM 940 N N . GLU A 1 117 ? -2.035 -11.407 5.557 1.00 96.25 117 GLU A N 1
ATOM 941 C CA . GLU A 1 117 ? -2.422 -12.391 4.534 1.00 96.25 117 GLU A CA 1
ATOM 942 C C . GLU A 1 117 ? -3.392 -11.793 3.508 1.00 96.25 117 GLU A C 1
ATOM 944 O O . GLU A 1 117 ? -3.199 -11.928 2.295 1.00 96.25 117 GLU A O 1
ATOM 949 N N . LEU A 1 118 ? -4.401 -11.053 3.976 1.00 95.88 118 LEU A N 1
ATOM 950 C CA . LEU A 1 118 ? -5.315 -10.331 3.096 1.00 95.88 118 LEU A CA 1
ATOM 951 C C . LEU A 1 118 ? -4.578 -9.298 2.248 1.00 95.88 118 LEU A C 1
ATOM 953 O O . LEU A 1 118 ? -4.815 -9.233 1.040 1.00 95.88 118 LEU A O 1
ATOM 957 N N . MET A 1 119 ? -3.664 -8.522 2.841 1.00 95.88 119 MET A N 1
ATOM 958 C CA . MET A 1 119 ? -2.889 -7.543 2.083 1.00 95.88 119 MET A CA 1
ATOM 959 C C . MET A 1 119 ? -2.041 -8.206 1.007 1.00 95.88 119 MET A C 1
ATOM 961 O O . MET A 1 119 ? -2.072 -7.716 -0.118 1.00 95.88 119 MET A O 1
ATOM 965 N N . GLN A 1 120 ? -1.372 -9.332 1.284 1.00 93.31 120 GLN A N 1
ATOM 966 C CA . GLN A 1 120 ? -0.636 -10.101 0.269 1.00 93.31 120 GLN A CA 1
ATOM 967 C C . GLN A 1 120 ? -1.535 -10.510 -0.906 1.00 93.31 120 GLN A C 1
ATOM 969 O O . GLN A 1 120 ? -1.109 -10.459 -2.064 1.00 93.31 120 GLN A O 1
ATOM 974 N N . ALA A 1 121 ? -2.789 -10.866 -0.621 1.00 93.88 121 ALA A N 1
ATOM 975 C CA . ALA A 1 121 ? -3.731 -11.358 -1.615 1.00 93.88 121 ALA A CA 1
ATOM 976 C C . ALA A 1 121 ? -4.473 -10.263 -2.398 1.00 93.88 121 ALA A C 1
ATOM 978 O O . ALA A 1 121 ? -4.827 -10.510 -3.545 1.00 93.88 121 ALA A O 1
ATOM 979 N N . ILE A 1 122 ? -4.746 -9.081 -1.830 1.00 95.00 122 ILE A N 1
ATOM 980 C CA . ILE A 1 122 ? -5.723 -8.141 -2.422 1.00 95.00 122 ILE A CA 1
ATOM 981 C C . ILE A 1 122 ? -5.140 -6.816 -2.924 1.00 95.00 122 ILE A C 1
ATOM 983 O O . ILE A 1 122 ? -5.764 -6.152 -3.756 1.00 95.00 122 ILE A O 1
ATOM 987 N N . TRP A 1 123 ? -3.944 -6.423 -2.472 1.00 94.44 123 TRP A N 1
ATOM 988 C CA . TRP A 1 123 ? -3.382 -5.089 -2.737 1.00 94.44 123 TRP A CA 1
ATOM 989 C C . TRP A 1 123 ? -3.346 -4.721 -4.230 1.00 94.44 123 TRP A C 1
ATOM 991 O O . TRP A 1 123 ? -3.644 -3.592 -4.620 1.00 94.44 123 TRP A O 1
ATOM 1001 N N . HIS A 1 124 ? -3.038 -5.693 -5.088 1.00 92.88 124 HIS A N 1
ATOM 1002 C CA . HIS A 1 124 ? -2.876 -5.492 -6.524 1.00 92.88 124 HIS A CA 1
ATOM 1003 C C . HIS A 1 124 ? -4.202 -5.176 -7.233 1.00 92.88 124 HIS A C 1
ATOM 1005 O O . HIS A 1 124 ? -4.210 -4.478 -8.250 1.00 92.88 124 HIS A O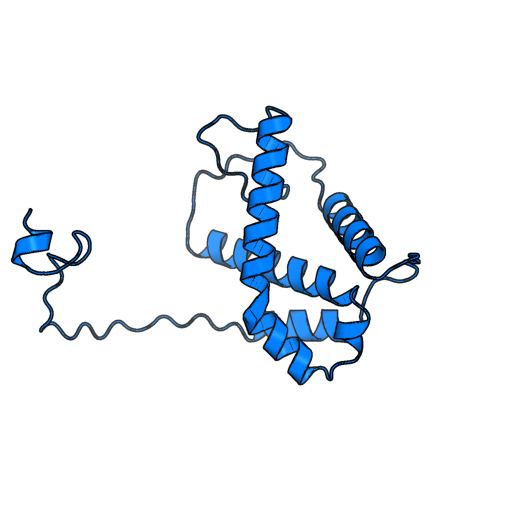 1
ATOM 1011 N N . VAL A 1 125 ? -5.335 -5.651 -6.697 1.00 94.69 125 VAL A N 1
ATOM 1012 C CA . VAL A 1 125 ? -6.672 -5.317 -7.211 1.00 94.69 125 VAL A CA 1
ATOM 1013 C C . VAL A 1 125 ? -6.953 -3.839 -6.970 1.00 94.69 125 VAL A C 1
ATOM 1015 O O . VAL A 1 125 ? -7.336 -3.125 -7.899 1.00 94.69 125 VAL A O 1
ATOM 1018 N N . PHE A 1 126 ? -6.694 -3.368 -5.746 1.00 91.94 126 PHE A N 1
ATOM 1019 C CA . PHE A 1 126 ? -6.811 -1.956 -5.396 1.00 91.94 126 PHE A CA 1
ATOM 1020 C C . PHE A 1 126 ? -5.897 -1.093 -6.274 1.00 91.94 126 PHE A C 1
ATOM 1022 O O . PHE A 1 126 ? -6.377 -0.161 -6.919 1.00 91.94 126 PHE A O 1
ATOM 1029 N N . ALA A 1 127 ? -4.614 -1.452 -6.387 1.00 91.00 127 ALA A N 1
ATOM 1030 C CA . ALA A 1 127 ? -3.641 -0.719 -7.196 1.00 91.00 127 ALA A CA 1
ATOM 1031 C C . ALA A 1 127 ? -4.083 -0.587 -8.664 1.00 91.00 127 ALA A C 1
ATOM 1033 O O . ALA A 1 127 ? -4.012 0.492 -9.257 1.00 91.00 127 ALA A O 1
ATOM 1034 N N . ARG A 1 128 ? -4.606 -1.671 -9.253 1.00 90.81 128 ARG A N 1
ATOM 1035 C CA . ARG A 1 128 ? -5.110 -1.667 -10.631 1.00 90.81 128 ARG A CA 1
ATOM 1036 C C . ARG A 1 128 ? -6.326 -0.756 -10.800 1.00 90.81 128 ARG A C 1
ATOM 1038 O O . ARG A 1 128 ? -6.367 0.014 -11.760 1.00 90.81 128 ARG A O 1
ATOM 1045 N N . LEU A 1 129 ? -7.308 -0.842 -9.902 1.00 92.12 129 LEU A N 1
ATOM 1046 C CA . LEU A 1 129 ? -8.506 0.004 -9.948 1.00 92.12 129 LEU A CA 1
ATOM 1047 C C . LEU A 1 129 ? -8.153 1.482 -9.769 1.00 92.12 129 LEU A C 1
ATOM 1049 O O . LEU A 1 129 ? -8.633 2.326 -10.526 1.00 92.12 129 LEU A O 1
ATOM 1053 N N . TYR A 1 130 ? -7.264 1.778 -8.823 1.00 89.81 130 TYR A N 1
ATOM 1054 C CA . TYR A 1 130 ? -6.775 3.125 -8.573 1.00 89.81 130 TYR A CA 1
ATOM 1055 C C . TYR A 1 130 ? -6.095 3.705 -9.819 1.00 89.81 130 TYR A C 1
ATOM 1057 O O . TYR A 1 130 ? -6.533 4.735 -10.324 1.00 89.81 130 TYR A O 1
ATOM 1065 N N . LYS A 1 131 ? -5.130 2.998 -10.419 1.00 86.56 131 LYS A N 1
ATOM 1066 C CA . LYS A 1 131 ? -4.461 3.435 -11.661 1.00 86.56 131 LYS A CA 1
ATOM 1067 C C . LYS A 1 131 ? -5.437 3.686 -12.811 1.00 86.56 131 LYS A C 1
ATOM 1069 O O . LYS A 1 131 ? -5.309 4.686 -13.515 1.00 86.56 131 LYS A O 1
ATOM 1074 N N . LEU A 1 132 ? -6.440 2.821 -12.983 1.00 88.31 132 LEU A N 1
ATOM 1075 C CA . LEU A 1 132 ? -7.491 3.022 -13.986 1.00 88.31 132 LEU A CA 1
ATOM 1076 C C . LEU A 1 132 ? -8.303 4.296 -13.716 1.00 88.31 132 LEU A C 1
ATOM 1078 O O . LEU A 1 132 ? -8.548 5.064 -14.649 1.00 88.31 132 LEU A O 1
ATOM 1082 N N . SER A 1 133 ? -8.686 4.550 -12.461 1.00 87.81 133 SER A N 1
ATOM 1083 C CA . SER A 1 133 ? -9.396 5.781 -12.095 1.00 87.81 133 SER A CA 1
ATOM 1084 C C . SER A 1 133 ? -8.543 7.032 -12.323 1.00 87.81 133 SER A C 1
ATOM 1086 O O . SER A 1 133 ? -9.027 7.996 -12.918 1.00 87.81 133 SER A O 1
ATOM 1088 N N . THR A 1 134 ? -7.261 7.001 -11.954 1.00 83.56 134 THR A N 1
ATOM 1089 C CA . THR A 1 134 ? -6.317 8.111 -12.136 1.00 83.56 134 THR A CA 1
ATOM 1090 C C . THR A 1 134 ? -6.101 8.400 -13.617 1.00 83.56 134 THR A C 1
ATOM 1092 O O . THR A 1 134 ? -6.224 9.549 -14.039 1.00 83.56 134 THR A O 1
ATOM 1095 N N . ALA A 1 135 ? -5.893 7.371 -14.442 1.00 82.19 135 ALA A N 1
ATOM 1096 C CA . ALA A 1 135 ? -5.772 7.530 -15.888 1.00 82.19 135 ALA A CA 1
ATOM 1097 C C . ALA A 1 135 ? -7.053 8.104 -16.522 1.00 82.19 135 ALA A C 1
ATOM 1099 O O . ALA A 1 135 ? -6.978 8.989 -17.376 1.00 82.19 135 ALA A O 1
ATOM 1100 N N . ALA A 1 136 ? -8.235 7.656 -16.085 1.00 84.62 136 ALA A N 1
ATOM 1101 C CA . ALA A 1 136 ? -9.508 8.202 -16.554 1.00 84.62 136 ALA A CA 1
ATOM 1102 C C . ALA A 1 136 ? -9.683 9.683 -16.164 1.00 84.62 136 ALA A C 1
ATOM 1104 O O . ALA A 1 136 ? -10.110 10.495 -16.990 1.00 84.62 136 ALA A O 1
ATOM 1105 N N . MET A 1 137 ? -9.310 10.059 -14.935 1.00 82.12 137 MET A N 1
ATOM 1106 C CA . MET A 1 137 ? -9.319 11.454 -14.483 1.00 82.12 137 MET A CA 1
ATOM 1107 C C . MET A 1 137 ? -8.320 12.320 -15.258 1.00 82.12 137 MET A C 1
ATOM 1109 O O . MET A 1 137 ? -8.680 13.418 -15.683 1.00 82.12 137 MET A O 1
ATOM 1113 N N . GLY A 1 138 ? -7.101 11.826 -15.487 1.00 76.81 138 GLY A N 1
ATOM 1114 C CA . GLY A 1 138 ? -6.068 12.517 -16.261 1.00 76.81 138 GLY A CA 1
ATOM 1115 C C . GLY A 1 138 ? -6.513 12.797 -17.697 1.00 76.81 138 GLY A C 1
ATOM 1116 O O . GLY A 1 138 ? -6.396 13.929 -18.167 1.00 76.81 138 GLY A O 1
ATOM 1117 N N . LYS A 1 139 ? -7.134 11.810 -18.362 1.00 79.06 139 LYS A N 1
ATOM 1118 C CA . LYS A 1 139 ? -7.741 11.985 -19.694 1.00 79.06 139 LYS A CA 1
ATOM 1119 C C . LYS A 1 139 ? -8.852 13.030 -19.686 1.00 79.06 139 LYS A C 1
ATOM 1121 O O . LYS A 1 139 ? -8.865 13.920 -20.531 1.00 79.06 139 LYS A O 1
ATOM 1126 N N . ARG A 1 140 ? -9.755 12.981 -18.699 1.00 81.81 140 ARG A N 1
ATOM 1127 C CA . ARG A 1 140 ? -10.837 13.972 -18.557 1.00 81.81 140 ARG A CA 1
ATOM 1128 C C . ARG A 1 140 ? -10.304 15.398 -18.375 1.00 81.81 140 ARG A C 1
ATOM 1130 O O . ARG A 1 140 ? -10.936 16.340 -18.841 1.00 81.81 140 ARG A O 1
ATOM 1137 N N . ARG A 1 141 ? -9.163 15.554 -17.701 1.00 80.19 141 ARG A N 1
ATOM 1138 C CA . ARG A 1 141 ? -8.486 16.841 -17.472 1.00 80.19 141 ARG A CA 1
ATOM 1139 C C . ARG A 1 141 ? -7.532 17.248 -18.603 1.00 80.19 141 ARG A C 1
ATOM 1141 O O . ARG A 1 141 ? -6.880 18.274 -18.469 1.00 80.19 141 ARG A O 1
ATOM 1148 N N . GLN A 1 142 ? -7.443 16.467 -19.686 1.00 75.44 142 GLN A N 1
ATOM 1149 C CA . GLN A 1 142 ? -6.516 16.686 -20.808 1.00 75.44 142 GLN A CA 1
ATOM 1150 C C . GLN A 1 142 ? -5.036 16.752 -20.377 1.00 75.44 142 GLN A C 1
ATOM 1152 O O . GLN A 1 142 ? -4.222 17.417 -21.007 1.00 75.44 142 GLN A O 1
ATOM 1157 N N . MET A 1 143 ? -4.677 16.050 -19.295 1.00 66.69 143 MET A N 1
ATOM 1158 C CA . MET A 1 143 ? -3.309 16.011 -18.754 1.00 66.69 143 MET A CA 1
ATOM 1159 C C . MET A 1 143 ? -2.437 14.915 -19.387 1.00 66.69 143 MET A C 1
ATOM 1161 O O . MET A 1 143 ? -1.236 14.865 -19.146 1.00 66.69 143 MET A O 1
ATOM 1165 N N . CYS A 1 144 ? -3.038 14.008 -20.159 1.00 60.50 144 CYS A N 1
ATOM 1166 C CA . CYS A 1 144 ? -2.360 12.926 -20.869 1.00 60.50 144 CYS A CA 1
ATOM 1167 C C . CYS A 1 144 ? -2.943 12.802 -22.276 1.00 60.50 144 CYS A C 1
ATOM 1169 O O . CYS A 1 144 ? -4.165 12.788 -22.439 1.00 60.50 144 CYS A O 1
ATOM 1171 N N . GLU A 1 145 ? -2.069 12.672 -23.273 1.00 60.28 145 GLU A N 1
ATOM 1172 C CA . GLU A 1 145 ? -2.456 12.322 -24.641 1.00 60.28 145 GLU A CA 1
ATOM 1173 C C . GLU A 1 145 ? -3.043 10.898 -24.697 1.00 60.28 145 GLU A C 1
ATOM 1175 O O . GLU A 1 145 ? -2.824 10.081 -23.799 1.00 60.28 145 GLU A O 1
ATOM 1180 N N . GLU A 1 146 ? -3.800 10.574 -25.753 1.00 55.66 146 GLU A N 1
ATOM 1181 C CA . GLU A 1 146 ? -4.593 9.333 -25.840 1.00 55.66 146 GLU A CA 1
ATOM 1182 C C . GLU A 1 146 ? -3.781 8.039 -25.636 1.00 55.66 146 GLU A C 1
ATOM 1184 O O . GLU A 1 146 ? -4.331 7.046 -25.144 1.00 55.66 146 GLU A O 1
ATOM 1189 N N . GLN A 1 147 ? -2.482 8.071 -25.960 1.00 54.62 147 GLN A N 1
ATOM 1190 C CA . GL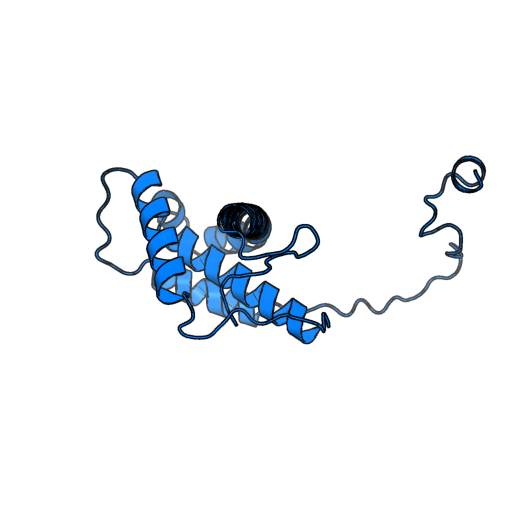N A 1 147 ? -1.547 6.941 -25.899 1.00 54.62 147 GLN A CA 1
ATOM 1191 C C . GLN A 1 147 ? -0.683 6.894 -24.625 1.00 54.62 147 GLN A C 1
ATOM 1193 O O . GLN A 1 147 ? 0.167 6.014 -24.500 1.00 54.62 147 GLN A O 1
ATOM 1198 N N . MET A 1 148 ? -0.887 7.803 -23.667 1.00 58.84 148 MET A N 1
ATOM 1199 C CA . MET A 1 148 ? -0.126 7.822 -22.415 1.00 58.84 148 MET A CA 1
ATOM 1200 C C . MET A 1 148 ? -0.887 7.133 -21.277 1.00 58.84 148 MET A C 1
ATOM 1202 O O . ME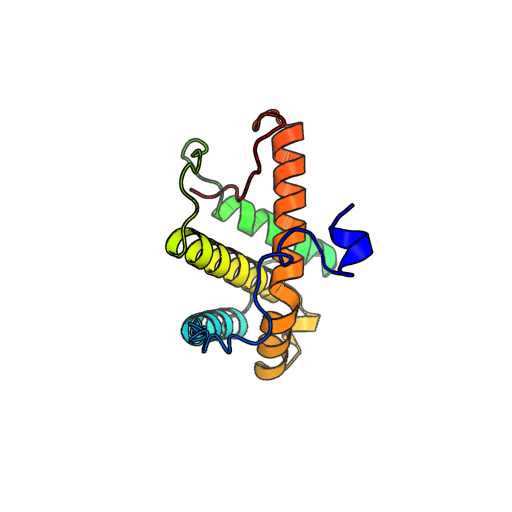T A 1 148 ? -2.095 7.317 -21.100 1.00 58.84 148 MET A O 1
ATOM 1206 N N . LEU A 1 149 ? -0.167 6.328 -20.489 1.00 58.88 149 LEU A N 1
ATOM 1207 C CA . LEU A 1 149 ? -0.689 5.673 -19.292 1.00 58.88 149 LEU A CA 1
ATOM 1208 C C . LEU A 1 149 ? -0.167 6.402 -18.054 1.00 58.88 149 LEU A C 1
ATOM 1210 O O . LEU A 1 149 ? 1.037 6.475 -17.828 1.00 58.88 149 LEU A O 1
ATOM 1214 N N . MET A 1 150 ? -1.085 6.938 -17.253 1.00 65.25 150 MET A N 1
ATOM 1215 C CA . MET A 1 150 ? -0.748 7.606 -16.000 1.00 65.25 150 MET A CA 1
ATOM 1216 C C . MET A 1 150 ? -0.541 6.547 -14.912 1.00 65.25 150 MET A C 1
ATOM 1218 O O . MET A 1 150 ? -1.489 5.881 -14.500 1.00 65.25 150 MET A O 1
ATOM 1222 N N . ILE A 1 151 ? 0.712 6.343 -14.502 1.00 61.47 151 ILE A N 1
ATOM 1223 C CA . ILE A 1 151 ? 1.109 5.275 -13.566 1.00 61.47 151 ILE A CA 1
ATOM 1224 C C . ILE A 1 151 ? 0.885 5.706 -12.108 1.00 61.47 151 ILE A C 1
ATOM 1226 O O . ILE A 1 151 ? 0.559 4.874 -11.264 1.00 61.47 151 ILE A O 1
ATOM 1230 N N . SER A 1 152 ? 0.975 7.005 -11.831 1.00 57.44 152 SER A N 1
ATOM 1231 C CA . SER A 1 152 ? 0.650 7.648 -10.556 1.00 57.44 152 SER A CA 1
ATOM 1232 C C . SER A 1 152 ? 0.561 9.163 -10.773 1.00 57.44 152 SER A C 1
ATOM 1234 O O . SER A 1 152 ? 0.943 9.672 -11.829 1.00 57.44 152 SER A O 1
ATOM 1236 N N . HIS A 1 153 ? 0.058 9.887 -9.772 1.00 46.38 153 HIS A N 1
ATOM 1237 C CA . HIS A 1 153 ? 0.240 11.336 -9.693 1.00 46.38 153 HIS A CA 1
ATOM 1238 C C . HIS A 1 153 ? 1.592 11.713 -9.064 1.00 46.38 153 HIS A C 1
ATOM 1240 O O . HIS A 1 153 ? 1.851 12.895 -8.943 1.00 46.38 153 HIS A O 1
ATOM 1246 N N . ASP A 1 154 ? 2.445 10.744 -8.716 1.00 44.81 154 ASP A N 1
ATOM 1247 C CA . ASP A 1 154 ? 3.687 10.917 -7.954 1.00 44.81 154 ASP A CA 1
ATOM 1248 C C . ASP A 1 154 ? 4.926 10.803 -8.851 1.00 44.81 154 ASP A C 1
ATOM 1250 O O . ASP A 1 154 ? 5.166 9.738 -9.430 1.00 44.81 154 ASP A O 1
ATOM 1254 N N . THR A 1 155 ? 5.726 11.872 -8.965 1.00 36.75 155 THR A N 1
ATOM 1255 C CA . THR A 1 155 ? 7.167 11.808 -9.311 1.00 36.75 155 THR A CA 1
ATOM 1256 C C . THR A 1 155 ? 7.915 13.117 -9.093 1.00 36.75 155 THR A C 1
ATOM 1258 O O . THR A 1 155 ? 7.413 14.198 -9.460 1.00 36.75 155 THR A O 1
#

Nearest PDB structures (foldseek):
  8fqc-assembly1_U1  TM=2.529E-01  e=6.890E+00  Agrobacterium phage Milano

Sequence (155 aa):
SMENFLGRPHCVIFVEPDRKFLVKKDLIDCSDLMEKANKILTEGCETPLHAKSSLLKLAQALQNIDLAHTPTAPVKIVTKYGKEEVLSFFEMDFLKATTWFSYYEEFAKLNIEERLELMQAIWHVFARLYKLSTAAMGKRRQMCEEQMLMISHDT

Organism: Caenorhabditis remanei (NCBI:txid31234)

Mean predicted aligned error: 10.68 Å

pLDDT: mean 81.45, std 13.53, range [36.75, 96.56]

Secondary structure (DSSP, 8-state):
-HHHHHTS-GGGTT--TT--------PPP-HHHHHHHHHHHHH-SPSP---SSHHHHHHHHHHHHHHHT--SSPPP------HHHHHHHHHHHHHHHHHHHHT-HHHHTS-HHHHHHHHHHHHHHHHHHHHHHHHHHHHHTT-S-TT-----S--

Solvent-accessible surface area (backbone atoms only — not comparable to full-atom values): 9565 Å² total; per-residue (Å²): 108,73,36,76,75,69,75,34,61,78,95,50,64,86,57,64,83,84,61,78,69,81,69,75,75,82,74,81,86,55,64,72,58,51,52,54,44,51,50,47,60,69,75,42,47,84,77,92,75,88,56,99,42,68,68,56,35,41,54,51,47,49,51,52,53,49,58,77,48,53,57,96,57,74,90,70,86,81,89,73,89,49,70,68,58,51,52,51,51,50,51,52,37,43,50,52,38,47,55,50,51,33,56,33,66,78,58,64,70,49,56,70,66,61,46,50,55,48,47,77,72,45,28,68,60,54,42,51,54,49,33,52,52,52,32,52,51,33,46,76,68,67,74,42,60,97,88,58,82,49,82,63,78,66,108

InterPro domains:
  IPR000536 Nuclear hormone receptor, ligand-binding domain [PF00104] (74-154)
  IPR035500 Nuclear hormone receptor-like domain superfamily [SSF48508] (55-142)
  IPR051152 Caenorhabditis elegans Orphan Nuclear Receptors [PTHR45680] (1-154)

Radius of gyration: 20.13 Å; Cα contacts (8 Å, |Δi|>4): 99; chains: 1; bounding box: 38×51×53 Å